Protein AF-U2RLF6-F1 (afdb_monomer)

Organism: NCBI:txid1358026

Radius of gyration: 17.98 Å; Cα contacts (8 Å, |Δi|>4): 109; chains: 1; bounding box: 54×30×44 Å

Sequence (140 aa):
MSLRSHVTDLRPLRSSPAFLALWAGTSLAGFGGQIASVAALAQVWDLTKSPMWTGTLGLASGVAMLAFGPLGGSLADRFDRRSIVRLSTAGQAVAALALTAQAALGLDSVPLLLALIAVQSAVAAFGAPARRPLPPRLLP

Structure (mmCIF, N/CA/C/O backbone):
data_AF-U2RLF6-F1
#
_entry.id   AF-U2RLF6-F1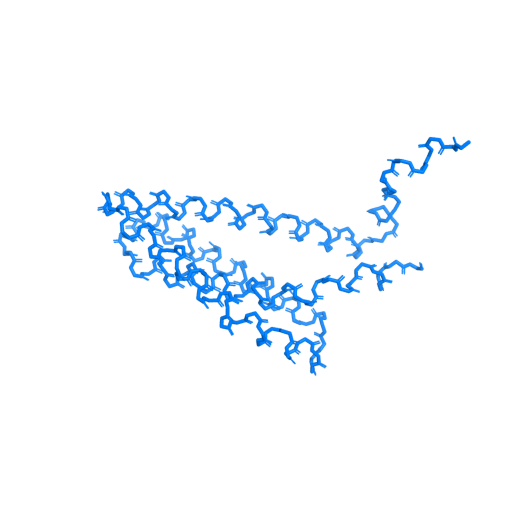
#
loop_
_atom_site.group_PDB
_atom_site.id
_atom_site.type_symbol
_atom_site.label_atom_id
_atom_site.label_alt_id
_atom_site.label_comp_id
_atom_site.label_asym_id
_atom_site.label_entity_id
_atom_site.label_seq_id
_atom_site.pdbx_PDB_ins_code
_atom_site.Cartn_x
_atom_site.Cartn_y
_atom_site.Cartn_z
_atom_site.occupancy
_atom_site.B_iso_or_equiv
_atom_site.auth_seq_id
_atom_site.auth_comp_id
_atom_site.auth_asym_id
_atom_site.auth_atom_id
_atom_site.pdbx_PDB_model_num
ATOM 1 N N . MET A 1 1 ? 40.600 -18.315 -6.505 1.00 51.50 1 MET A N 1
ATOM 2 C CA . MET A 1 1 ? 39.148 -18.018 -6.530 1.00 51.50 1 MET A CA 1
ATOM 3 C C . MET A 1 1 ? 38.980 -16.567 -6.095 1.00 51.50 1 MET A C 1
ATOM 5 O O . MET A 1 1 ? 39.421 -16.229 -5.008 1.00 51.50 1 MET A O 1
ATOM 9 N N . SER A 1 2 ? 38.531 -15.680 -6.989 1.00 51.62 2 SER A N 1
ATOM 10 C CA . SER A 1 2 ? 38.604 -14.221 -6.788 1.00 51.62 2 SER A CA 1
ATOM 11 C C . SER A 1 2 ? 37.426 -13.704 -5.957 1.00 51.62 2 SER A C 1
ATOM 13 O O . SER A 1 2 ? 36.279 -13.919 -6.332 1.00 51.62 2 SER A O 1
ATOM 15 N N . LEU A 1 3 ? 37.715 -12.962 -4.880 1.00 57.94 3 LEU A N 1
ATOM 16 C CA . LEU A 1 3 ? 36.761 -12.324 -3.949 1.00 57.94 3 LEU A CA 1
ATOM 17 C C . LEU A 1 3 ? 35.676 -11.456 -4.623 1.00 57.94 3 LEU A C 1
ATOM 19 O O . LEU A 1 3 ? 34.665 -11.136 -4.004 1.00 57.94 3 LEU A O 1
ATOM 23 N N . ARG A 1 4 ? 35.846 -11.100 -5.904 1.00 56.59 4 ARG A N 1
ATOM 24 C CA . ARG A 1 4 ? 34.853 -10.355 -6.693 1.00 56.59 4 ARG A CA 1
ATOM 25 C C . ARG A 1 4 ? 33.578 -11.147 -7.005 1.00 56.59 4 ARG A C 1
ATOM 27 O O . ARG A 1 4 ? 32.592 -10.526 -7.377 1.00 56.59 4 ARG A O 1
ATOM 34 N N . SER A 1 5 ? 33.566 -12.471 -6.837 1.00 56.06 5 SER A N 1
ATOM 35 C CA . SER A 1 5 ? 32.357 -13.291 -7.017 1.00 56.06 5 SER A CA 1
ATOM 36 C C . SER A 1 5 ? 31.393 -13.261 -5.823 1.00 56.06 5 SER A C 1
ATOM 38 O O . SER A 1 5 ? 30.309 -13.826 -5.923 1.00 56.06 5 SER A O 1
ATOM 40 N N . HIS A 1 6 ? 31.766 -12.627 -4.703 1.00 59.72 6 HIS A N 1
ATOM 41 C CA . HIS A 1 6 ? 30.928 -12.529 -3.497 1.00 59.72 6 HIS A CA 1
ATOM 42 C C . HIS A 1 6 ? 30.276 -11.159 -3.289 1.00 59.72 6 HIS A C 1
ATOM 44 O O . HIS A 1 6 ? 29.439 -11.016 -2.401 1.00 59.72 6 HIS A O 1
ATOM 50 N N . VAL A 1 7 ? 30.636 -10.152 -4.087 1.00 66.94 7 VAL A N 1
ATOM 51 C CA . VAL A 1 7 ? 30.067 -8.808 -3.958 1.00 66.94 7 VAL A CA 1
ATOM 52 C C . VAL A 1 7 ? 28.945 -8.659 -4.974 1.00 66.94 7 VAL A C 1
ATOM 54 O O . VAL A 1 7 ? 29.160 -8.852 -6.170 1.00 66.94 7 VAL A O 1
ATOM 57 N N . THR A 1 8 ? 27.749 -8.322 -4.492 1.00 67.62 8 THR A N 1
ATOM 58 C CA . THR A 1 8 ? 26.572 -8.040 -5.318 1.00 67.62 8 THR A CA 1
ATOM 59 C C . THR A 1 8 ? 26.939 -7.032 -6.401 1.00 67.62 8 THR A C 1
ATOM 61 O O . THR A 1 8 ? 27.384 -5.925 -6.098 1.00 67.62 8 THR A O 1
ATOM 64 N N . ASP A 1 9 ? 26.782 -7.415 -7.667 1.00 72.00 9 ASP A N 1
ATOM 65 C CA . ASP A 1 9 ? 27.115 -6.537 -8.779 1.00 72.00 9 ASP A CA 1
ATOM 66 C C . ASP A 1 9 ? 26.147 -5.346 -8.801 1.00 72.00 9 ASP A C 1
ATOM 68 O O . ASP A 1 9 ? 24.961 -5.500 -9.086 1.00 72.00 9 ASP A O 1
ATOM 72 N N . LEU A 1 10 ? 26.649 -4.156 -8.461 1.00 74.62 10 LEU A N 1
ATOM 73 C CA . LEU A 1 10 ? 25.873 -2.911 -8.454 1.00 74.62 10 LEU A CA 1
ATOM 74 C C . LEU A 1 10 ? 25.884 -2.207 -9.818 1.00 74.62 10 LEU A C 1
ATOM 76 O O . LEU A 1 10 ? 25.219 -1.182 -9.980 1.00 74.62 10 LEU A O 1
ATOM 80 N N . ARG A 1 11 ? 26.614 -2.731 -10.816 1.00 72.94 11 ARG A N 1
ATOM 81 C CA . ARG A 1 11 ? 26.633 -2.172 -12.179 1.00 72.94 11 ARG A CA 1
ATOM 82 C C . ARG A 1 11 ? 25.226 -2.018 -12.785 1.00 72.94 11 ARG A C 1
ATOM 84 O O . ARG A 1 11 ? 24.976 -0.935 -13.312 1.00 72.94 11 ARG A O 1
ATOM 91 N N . PRO A 1 12 ? 24.286 -2.977 -12.634 1.00 67.44 12 PRO A N 1
ATOM 92 C CA . PRO A 1 12 ? 22.897 -2.849 -13.088 1.00 67.44 12 PRO A CA 1
ATOM 93 C C . PRO A 1 12 ? 22.170 -1.589 -12.601 1.00 67.44 12 PRO A C 1
ATOM 95 O O . PRO A 1 12 ? 21.395 -0.997 -13.348 1.00 67.44 12 PRO A O 1
ATOM 98 N N . LEU A 1 13 ? 22.438 -1.149 -11.365 1.00 68.00 13 LEU A N 1
ATOM 99 C CA . LEU A 1 13 ? 21.811 0.041 -10.773 1.00 68.00 13 LEU A CA 1
ATOM 100 C C . LEU A 1 13 ? 22.306 1.347 -11.403 1.00 68.00 13 LEU A C 1
ATOM 102 O O . LEU A 1 13 ? 21.610 2.355 -11.338 1.00 68.00 13 LEU A O 1
ATOM 106 N N . ARG A 1 14 ? 23.506 1.340 -11.992 1.00 69.38 14 ARG A N 1
ATOM 107 C CA . ARG A 1 14 ? 24.124 2.520 -12.614 1.00 69.38 14 ARG A CA 1
ATOM 108 C C . ARG A 1 14 ? 24.002 2.532 -14.136 1.00 69.38 14 ARG A C 1
ATOM 110 O O . ARG A 1 14 ? 24.002 3.609 -14.717 1.00 69.38 14 ARG A O 1
ATOM 117 N N . SER A 1 15 ? 23.913 1.369 -14.782 1.00 76.19 15 SER A N 1
ATOM 118 C CA . SER A 1 15 ? 23.923 1.257 -16.246 1.00 76.19 15 SER A CA 1
ATOM 119 C C . SER A 1 15 ? 22.547 1.406 -16.898 1.00 76.19 15 SER A C 1
ATOM 121 O O . SER A 1 15 ? 22.475 1.843 -18.043 1.00 76.19 15 SER A O 1
ATOM 123 N N . SER A 1 16 ? 21.457 1.066 -16.200 1.00 80.38 16 SER A N 1
ATOM 124 C CA . SER A 1 16 ? 20.098 1.109 -16.753 1.00 80.38 16 SER A CA 1
ATOM 125 C C . SER A 1 16 ? 19.174 1.966 -15.877 1.00 80.38 16 SER A C 1
ATOM 127 O O . SER A 1 16 ? 18.781 1.530 -14.790 1.00 80.38 16 SER A O 1
ATOM 129 N N . PRO A 1 17 ? 18.761 3.170 -16.326 1.00 79.81 17 PRO A N 1
ATOM 130 C CA . PRO A 1 17 ? 17.835 4.011 -15.562 1.00 79.81 17 PRO A CA 1
ATOM 131 C C . PRO A 1 17 ? 16.468 3.337 -15.368 1.00 79.81 17 PRO A C 1
ATOM 133 O O . PRO A 1 17 ? 15.818 3.532 -14.342 1.00 79.81 17 PRO A O 1
ATOM 136 N N . ALA A 1 18 ? 16.048 2.484 -16.309 1.00 79.56 18 ALA A N 1
ATOM 137 C CA . ALA A 1 18 ? 14.821 1.701 -16.186 1.00 79.56 18 ALA A CA 1
ATOM 138 C C . ALA A 1 18 ? 14.915 0.642 -15.073 1.00 79.56 18 ALA A C 1
ATOM 140 O O . ALA A 1 18 ? 13.942 0.420 -14.350 1.00 79.56 18 ALA A O 1
ATOM 141 N N . PHE A 1 19 ? 16.084 0.012 -14.908 1.00 78.81 19 PHE A N 1
ATOM 142 C CA . PHE A 1 19 ? 16.331 -0.919 -13.809 1.00 78.81 19 PHE A CA 1
ATOM 143 C C . PHE A 1 19 ? 16.355 -0.196 -12.459 1.00 78.81 19 PHE A C 1
ATOM 145 O O . PHE A 1 19 ? 15.704 -0.656 -11.523 1.00 78.81 19 PHE A O 1
ATOM 152 N N . LEU A 1 20 ? 17.023 0.961 -12.367 1.00 83.94 20 LEU A N 1
ATOM 153 C CA . LEU A 1 20 ? 17.035 1.773 -11.147 1.00 83.94 20 LEU A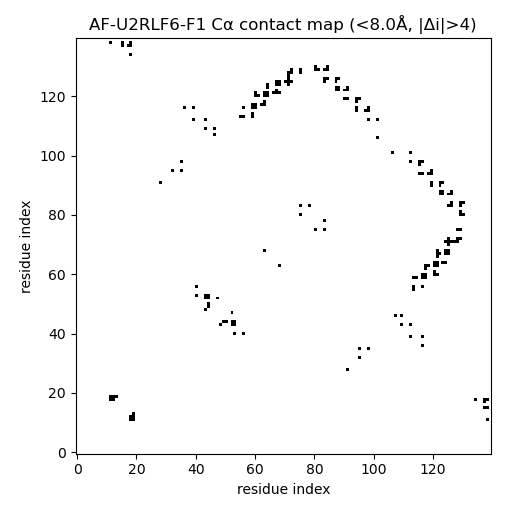 CA 1
ATOM 154 C C . LEU A 1 20 ? 15.621 2.208 -10.741 1.00 83.94 20 LEU A C 1
ATOM 156 O O . LEU A 1 20 ? 15.254 2.063 -9.578 1.00 83.94 20 LEU A O 1
ATOM 160 N N . ALA A 1 21 ? 14.808 2.687 -11.688 1.00 81.88 21 ALA A N 1
ATOM 161 C CA . ALA A 1 21 ? 13.428 3.090 -11.424 1.00 81.88 21 ALA A CA 1
ATOM 162 C C . ALA A 1 21 ? 12.564 1.915 -10.932 1.00 81.88 21 ALA A C 1
ATOM 164 O O . ALA A 1 21 ? 11.810 2.059 -9.968 1.00 81.88 21 ALA A O 1
ATOM 165 N N . LEU A 1 22 ? 12.702 0.736 -11.552 1.00 81.81 22 LEU A N 1
ATOM 166 C CA . LEU A 1 22 ? 12.008 -0.473 -11.108 1.00 81.81 22 LEU A CA 1
ATOM 167 C C . LEU A 1 22 ? 12.468 -0.898 -9.708 1.00 81.81 22 LEU A C 1
ATOM 169 O O . LEU A 1 22 ? 11.634 -1.194 -8.855 1.00 81.81 22 LEU A O 1
ATOM 173 N N . TRP A 1 23 ? 13.777 -0.921 -9.459 1.00 83.88 23 TRP A N 1
ATOM 174 C CA . TRP A 1 23 ? 14.356 -1.329 -8.181 1.00 83.88 23 TRP A CA 1
ATOM 175 C C . TRP A 1 23 ? 13.966 -0.377 -7.046 1.00 83.88 23 TRP A C 1
ATOM 177 O O . TRP A 1 23 ? 13.459 -0.826 -6.018 1.00 83.88 23 TRP A O 1
ATOM 187 N N . ALA A 1 24 ? 14.124 0.933 -7.244 1.00 84.69 24 ALA A N 1
ATOM 188 C CA . ALA A 1 24 ? 13.773 1.939 -6.247 1.00 84.69 24 ALA A CA 1
ATOM 189 C C . ALA A 1 24 ? 12.264 1.936 -5.975 1.00 84.69 24 ALA A C 1
ATOM 191 O O . ALA A 1 24 ? 11.849 1.895 -4.819 1.00 84.69 24 ALA A O 1
ATOM 192 N N . GLY A 1 25 ? 11.439 1.895 -7.027 1.00 84.00 25 GLY A N 1
ATOM 193 C CA . GLY A 1 25 ? 9.983 1.874 -6.891 1.00 84.00 25 GLY A CA 1
ATOM 194 C C . GLY A 1 25 ? 9.465 0.616 -6.192 1.00 84.00 25 GLY A C 1
ATOM 195 O O . GLY A 1 25 ? 8.605 0.706 -5.320 1.00 84.00 25 GLY A O 1
ATOM 196 N N . THR A 1 26 ? 10.006 -0.562 -6.520 1.00 82.75 26 THR A N 1
ATOM 197 C CA . THR A 1 26 ? 9.608 -1.817 -5.858 1.00 82.75 26 THR A CA 1
ATOM 198 C C . THR A 1 26 ? 10.088 -1.896 -4.416 1.00 82.75 26 THR A C 1
ATOM 200 O O . THR A 1 26 ? 9.324 -2.342 -3.562 1.00 82.75 26 THR A O 1
ATOM 203 N N . SER A 1 27 ? 11.301 -1.419 -4.130 1.00 86.44 27 SER A N 1
ATOM 204 C CA . SER A 1 27 ? 11.829 -1.360 -2.764 1.00 86.44 27 SER A CA 1
ATOM 205 C C . SER A 1 27 ? 11.000 -0.410 -1.904 1.00 86.44 27 SER A C 1
ATOM 207 O O . SER A 1 27 ? 10.519 -0.804 -0.844 1.00 86.44 27 SER A O 1
ATOM 209 N N . LEU A 1 28 ? 10.748 0.810 -2.392 1.00 87.19 28 LEU A N 1
ATOM 210 C CA . LEU A 1 28 ? 9.953 1.806 -1.678 1.00 87.19 28 LEU A CA 1
ATOM 211 C C . LEU A 1 28 ? 8.515 1.327 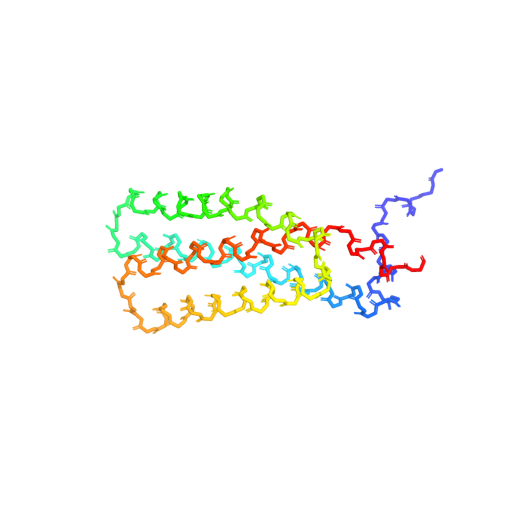-1.444 1.00 87.19 28 LEU A C 1
ATOM 213 O O . LEU A 1 28 ? 8.008 1.443 -0.332 1.00 87.19 28 LEU A O 1
ATOM 217 N N . ALA A 1 29 ? 7.877 0.731 -2.456 1.00 84.06 29 ALA A N 1
ATOM 218 C CA . ALA A 1 29 ? 6.540 0.159 -2.312 1.00 84.06 29 ALA A CA 1
ATOM 219 C C . ALA A 1 29 ? 6.509 -1.009 -1.312 1.00 84.06 29 ALA A C 1
ATOM 221 O O . ALA A 1 29 ? 5.542 -1.150 -0.566 1.00 84.06 29 ALA A O 1
ATOM 222 N N . GLY A 1 30 ? 7.562 -1.832 -1.273 1.00 84.62 30 GLY A N 1
ATOM 223 C CA . GLY A 1 30 ? 7.703 -2.914 -0.300 1.00 84.62 30 GLY A CA 1
ATOM 224 C C . GLY A 1 30 ? 7.778 -2.391 1.133 1.00 84.62 30 GLY A C 1
ATOM 225 O O . GLY A 1 30 ? 7.003 -2.827 1.983 1.00 84.62 30 GLY A O 1
ATOM 226 N N . PHE A 1 31 ? 8.652 -1.415 1.390 1.00 89.00 31 PHE A N 1
ATOM 227 C CA . PHE A 1 31 ? 8.771 -0.794 2.711 1.00 89.00 31 PHE A CA 1
ATOM 228 C C . PHE A 1 31 ? 7.494 -0.062 3.124 1.00 89.00 31 PHE A C 1
ATOM 230 O O . PHE A 1 31 ? 6.999 -0.280 4.227 1.00 89.00 31 PHE A O 1
ATOM 237 N N . GLY A 1 32 ? 6.922 0.748 2.230 1.00 86.62 32 GLY A N 1
ATOM 238 C CA . GLY A 1 32 ? 5.671 1.458 2.490 1.00 86.62 32 GLY A CA 1
ATOM 239 C C . GLY A 1 32 ? 4.519 0.507 2.816 1.00 86.62 32 GLY A C 1
ATOM 240 O O . GLY A 1 32 ? 3.772 0.754 3.757 1.00 86.62 32 GLY A O 1
ATOM 241 N N . GLY A 1 33 ? 4.415 -0.620 2.103 1.00 87.19 33 GLY A N 1
ATOM 242 C CA . GLY A 1 33 ? 3.416 -1.652 2.381 1.00 87.19 33 GLY A CA 1
ATOM 243 C C . GLY A 1 33 ? 3.578 -2.298 3.759 1.00 87.19 33 GLY A C 1
ATOM 244 O O . GLY A 1 33 ? 2.587 -2.497 4.455 1.00 87.19 33 GLY A O 1
ATOM 245 N N . GLN A 1 34 ? 4.812 -2.580 4.189 1.00 89.81 34 GLN A N 1
ATOM 246 C CA . GLN A 1 34 ? 5.059 -3.156 5.517 1.00 89.81 34 GLN A CA 1
ATOM 247 C C . GLN A 1 34 ? 4.761 -2.165 6.642 1.00 89.81 34 GLN A C 1
ATOM 249 O O . GLN A 1 34 ? 4.119 -2.526 7.626 1.00 89.81 34 GLN A O 1
ATOM 254 N N . ILE A 1 35 ? 5.156 -0.901 6.473 1.00 91.19 35 ILE A N 1
ATOM 255 C CA . ILE A 1 35 ? 4.815 0.165 7.421 1.00 91.19 35 ILE A CA 1
ATOM 256 C C . ILE A 1 35 ? 3.293 0.312 7.517 1.00 91.19 35 ILE A C 1
ATOM 258 O O . ILE A 1 35 ? 2.757 0.330 8.622 1.00 91.19 35 ILE A O 1
ATOM 262 N N . ALA A 1 36 ? 2.590 0.345 6.381 1.00 88.00 36 ALA A N 1
ATOM 263 C CA . ALA A 1 36 ? 1.131 0.426 6.347 1.00 88.00 36 ALA A CA 1
ATOM 264 C C . ALA A 1 36 ? 0.467 -0.780 7.030 1.00 88.00 36 ALA A C 1
ATOM 266 O O . ALA A 1 36 ? -0.478 -0.600 7.790 1.00 88.00 36 ALA A O 1
ATOM 267 N N . SER A 1 37 ? 0.986 -1.994 6.822 1.00 87.62 37 SER A N 1
ATOM 268 C CA . SER A 1 37 ? 0.470 -3.203 7.472 1.00 87.62 37 SER A CA 1
ATOM 269 C C . SER A 1 37 ? 0.603 -3.139 8.994 1.00 87.62 37 SER A C 1
ATOM 271 O O . SER A 1 37 ? -0.338 -3.483 9.707 1.00 87.62 37 SER A O 1
ATOM 273 N N . VAL A 1 38 ? 1.756 -2.701 9.505 1.00 91.25 38 VAL A N 1
ATOM 274 C CA . VAL A 1 38 ? 1.983 -2.559 10.952 1.00 91.25 38 VAL A CA 1
ATOM 275 C C . VAL A 1 38 ? 1.120 -1.435 11.527 1.00 91.25 38 VAL A C 1
ATOM 277 O O . VAL A 1 38 ? 0.482 -1.623 12.561 1.00 91.25 38 VAL A O 1
ATOM 280 N N . ALA A 1 39 ? 1.046 -0.295 10.839 1.00 90.81 39 ALA A N 1
ATOM 281 C CA . ALA A 1 39 ? 0.216 0.835 11.244 1.00 90.81 39 ALA A CA 1
ATOM 282 C C . ALA A 1 39 ? -1.271 0.457 11.305 1.00 90.81 39 ALA A C 1
ATOM 284 O O . ALA A 1 39 ? -1.944 0.777 12.278 1.00 90.81 39 ALA A O 1
ATOM 285 N N . ALA A 1 40 ? -1.768 -0.289 10.318 1.00 89.00 40 ALA A N 1
ATOM 286 C CA . ALA A 1 40 ? -3.143 -0.770 10.292 1.00 89.00 40 ALA A CA 1
ATOM 287 C C . ALA A 1 40 ? -3.456 -1.734 11.445 1.00 89.00 40 ALA A C 1
ATOM 289 O O . ALA A 1 40 ? -4.515 -1.629 12.062 1.00 89.00 40 ALA A O 1
ATOM 290 N N . LEU A 1 41 ? -2.536 -2.652 11.770 1.00 89.69 41 LEU A N 1
ATOM 291 C CA . LEU A 1 41 ? -2.681 -3.544 12.927 1.00 89.69 41 LEU A CA 1
ATOM 292 C C . LEU A 1 41 ? -2.774 -2.748 14.235 1.00 89.69 41 LEU A C 1
ATOM 294 O O . LEU A 1 41 ? -3.654 -3.024 15.053 1.00 89.69 41 LEU A O 1
ATOM 298 N N . ALA A 1 42 ? -1.897 -1.753 14.408 1.00 91.06 42 ALA A N 1
ATOM 299 C CA . ALA A 1 42 ? -1.907 -0.866 15.567 1.00 91.06 42 ALA A CA 1
ATOM 300 C C . ALA A 1 42 ? -3.205 -0.048 15.643 1.00 91.06 42 ALA A C 1
ATOM 302 O O . ALA A 1 42 ? -3.840 -0.004 16.690 1.00 91.06 42 ALA A O 1
ATOM 303 N N . GLN A 1 43 ? -3.663 0.508 14.520 1.00 89.56 43 GLN A N 1
ATOM 304 C CA . GLN A 1 43 ? -4.894 1.292 14.455 1.00 89.56 43 GLN A CA 1
ATOM 305 C C . GLN A 1 43 ? -6.133 0.453 14.795 1.00 89.56 43 GLN A C 1
ATOM 307 O O . GLN A 1 43 ? -6.968 0.883 15.585 1.00 89.56 43 GLN A O 1
ATOM 312 N N . VAL A 1 44 ? -6.254 -0.771 14.267 1.00 90.38 44 VAL A N 1
ATOM 313 C CA . VAL A 1 44 ? -7.362 -1.676 14.632 1.00 90.38 44 VAL A CA 1
ATOM 314 C C . VAL A 1 44 ? -7.331 -1.999 16.119 1.00 90.38 44 VAL A C 1
ATOM 316 O O . VAL A 1 44 ? -8.380 -1.987 16.768 1.00 90.38 44 VAL A O 1
ATOM 319 N N . TRP A 1 45 ? -6.143 -2.273 16.664 1.00 90.69 45 TRP A N 1
ATOM 320 C CA . TRP A 1 45 ? -5.982 -2.515 18.091 1.00 90.69 45 TRP A CA 1
ATOM 321 C C . TRP A 1 45 ? -6.406 -1.302 18.916 1.00 90.69 45 TRP A C 1
ATOM 323 O O . TRP A 1 45 ? -7.127 -1.459 19.895 1.00 90.69 45 TRP A O 1
ATOM 333 N N . ASP A 1 46 ? -6.020 -0.095 18.518 1.00 90.06 46 ASP A N 1
ATOM 334 C CA . ASP A 1 46 ? -6.381 1.112 19.251 1.00 90.06 46 ASP A CA 1
ATOM 335 C C . ASP A 1 46 ? -7.878 1.406 19.233 1.00 90.06 46 ASP A C 1
ATOM 337 O O . ASP A 1 46 ? -8.412 1.815 20.263 1.00 90.06 46 ASP A O 1
ATOM 341 N N . LEU A 1 47 ? -8.562 1.096 18.132 1.00 87.69 47 LEU A N 1
ATOM 342 C CA . LEU A 1 47 ? -10.007 1.281 18.000 1.00 87.69 47 LEU A CA 1
ATOM 343 C C . LEU A 1 47 ? -10.833 0.217 18.731 1.00 87.69 47 LEU A C 1
ATOM 345 O O . LEU A 1 47 ? -11.849 0.532 19.341 1.00 87.69 47 LEU A O 1
ATOM 349 N N . THR A 1 48 ? -10.434 -1.054 18.653 1.00 89.38 48 THR A N 1
ATOM 350 C CA . THR A 1 48 ? -11.262 -2.169 19.159 1.00 89.38 48 THR A CA 1
ATOM 351 C C . THR A 1 48 ? -10.776 -2.765 20.470 1.00 89.38 48 THR A C 1
ATOM 353 O O . THR A 1 48 ? -11.554 -3.437 21.145 1.00 89.38 48 THR A O 1
ATOM 356 N N . LYS A 1 49 ? -9.491 -2.587 20.807 1.00 88.25 49 LYS A N 1
ATOM 357 C CA . LYS A 1 49 ? -8.785 -3.242 21.926 1.00 88.25 49 LYS A CA 1
ATOM 358 C C . LYS A 1 49 ? -9.034 -4.756 21.991 1.00 88.25 49 LYS A C 1
ATOM 360 O O . LYS A 1 49 ? -8.997 -5.362 23.059 1.00 88.25 49 LYS A O 1
ATOM 365 N N . SER A 1 50 ? -9.300 -5.370 20.835 1.00 87.69 50 SER A N 1
ATOM 366 C CA . SER A 1 50 ? -9.722 -6.761 20.712 1.00 87.69 50 SER A CA 1
ATOM 367 C C . SER A 1 50 ? -8.797 -7.524 19.761 1.00 87.69 50 SER A C 1
ATOM 369 O O . SER A 1 50 ? -8.706 -7.171 18.581 1.00 87.69 50 SER A O 1
ATOM 371 N N . PRO A 1 51 ? -8.165 -8.621 20.221 1.00 87.94 51 PRO A N 1
ATOM 372 C CA . PRO A 1 51 ? -7.303 -9.451 19.379 1.00 87.94 51 PRO A CA 1
ATOM 373 C C . PRO A 1 51 ? -8.039 -10.058 18.181 1.00 87.94 51 PRO A C 1
ATOM 375 O O . PRO A 1 51 ? -7.434 -10.325 17.144 1.00 87.94 51 PRO A O 1
ATOM 378 N N . MET A 1 52 ? -9.352 -10.275 18.314 1.00 90.25 52 MET A N 1
ATOM 379 C CA . MET A 1 52 ? -10.163 -10.901 17.274 1.00 90.25 52 MET A CA 1
ATOM 380 C C . MET A 1 52 ? -10.245 -10.013 16.029 1.00 90.25 52 MET A C 1
ATOM 382 O O . MET A 1 52 ? -10.050 -10.500 14.917 1.00 90.25 52 MET A O 1
ATOM 386 N N . TRP A 1 53 ? -10.427 -8.702 16.207 1.00 86.94 53 TRP A N 1
ATOM 387 C CA . TRP A 1 53 ? -10.463 -7.743 15.101 1.00 86.94 53 TRP A CA 1
ATOM 388 C C . TRP A 1 53 ? -9.095 -7.570 14.438 1.00 86.94 53 TRP A C 1
ATOM 390 O O . TRP A 1 53 ? -8.995 -7.593 13.210 1.00 86.94 53 TRP A O 1
ATOM 400 N N . THR A 1 54 ? -8.017 -7.503 15.220 1.00 88.12 54 THR A N 1
ATOM 401 C CA . THR A 1 54 ? -6.651 -7.492 14.673 1.00 88.12 54 THR A CA 1
ATOM 402 C C . THR A 1 54 ? -6.366 -8.762 13.856 1.00 88.12 54 THR A C 1
ATOM 404 O O . THR A 1 54 ? -5.777 -8.686 12.778 1.00 88.12 54 THR A O 1
ATOM 407 N N . GLY A 1 55 ? -6.862 -9.923 14.299 1.00 89.38 55 GLY A N 1
ATOM 408 C CA . GLY A 1 55 ? -6.800 -11.176 13.541 1.00 89.38 55 GLY A CA 1
ATOM 409 C C . GLY A 1 55 ? -7.583 -11.130 12.224 1.00 89.38 55 GLY A C 1
ATOM 410 O O . GLY A 1 55 ? -7.081 -11.584 11.194 1.00 89.38 55 GLY A O 1
ATOM 411 N N . THR A 1 56 ? -8.778 -10.523 12.215 1.00 91.12 56 THR A N 1
ATOM 412 C CA . THR A 1 56 ? -9.569 -10.373 10.979 1.00 91.12 56 THR A CA 1
ATOM 413 C C . THR A 1 56 ? -8.875 -9.526 9.917 1.00 91.12 56 THR A C 1
ATOM 415 O O . THR A 1 56 ? -9.043 -9.808 8.735 1.00 91.12 56 THR A O 1
ATOM 418 N N . LEU A 1 57 ? -8.036 -8.558 10.301 1.00 89.12 57 LEU A N 1
ATOM 419 C CA . LEU A 1 57 ? -7.224 -7.786 9.353 1.00 89.12 57 LEU A CA 1
ATOM 420 C C . LEU A 1 57 ? -6.233 -8.682 8.594 1.00 89.12 57 LEU A C 1
ATOM 422 O O . LEU A 1 57 ? -6.108 -8.594 7.368 1.00 89.12 57 LEU A O 1
ATOM 426 N N . GLY A 1 58 ? -5.563 -9.580 9.321 1.00 87.88 58 GLY A N 1
ATOM 427 C CA . GLY A 1 58 ? -4.668 -10.577 8.738 1.00 87.88 58 GLY A CA 1
ATOM 428 C C . GLY A 1 58 ? -5.415 -11.542 7.816 1.00 87.88 58 GLY A C 1
ATOM 429 O O . GLY A 1 58 ? -4.966 -11.798 6.698 1.00 87.88 58 GLY A O 1
ATOM 430 N N . LEU A 1 59 ? -6.593 -12.015 8.238 1.00 91.75 59 LEU A N 1
ATOM 431 C CA . LEU A 1 59 ? -7.448 -12.874 7.414 1.00 91.75 59 LEU A CA 1
ATOM 432 C C . LEU A 1 59 ? -7.926 -12.163 6.144 1.00 91.75 59 LEU A C 1
ATOM 434 O O . LEU A 1 59 ? -7.842 -12.745 5.069 1.00 91.75 59 LEU A O 1
ATOM 438 N N . ALA A 1 60 ? -8.367 -10.908 6.235 1.00 90.25 60 ALA A N 1
ATOM 439 C CA . ALA A 1 60 ? -8.807 -10.122 5.084 1.00 90.25 60 ALA A CA 1
ATOM 440 C C . ALA A 1 60 ? -7.678 -9.955 4.055 1.00 90.25 60 ALA A C 1
ATOM 442 O O . ALA A 1 60 ? -7.877 -10.191 2.862 1.00 90.25 60 ALA A O 1
ATOM 443 N N . SER A 1 61 ? -6.470 -9.637 4.531 1.00 88.19 61 SER A N 1
ATOM 444 C CA . SER A 1 61 ? -5.262 -9.554 3.700 1.00 88.19 61 SER A CA 1
ATOM 445 C C . SER A 1 61 ? -4.941 -10.894 3.034 1.00 88.19 61 SER A C 1
ATOM 447 O O . SER A 1 61 ? -4.698 -10.957 1.82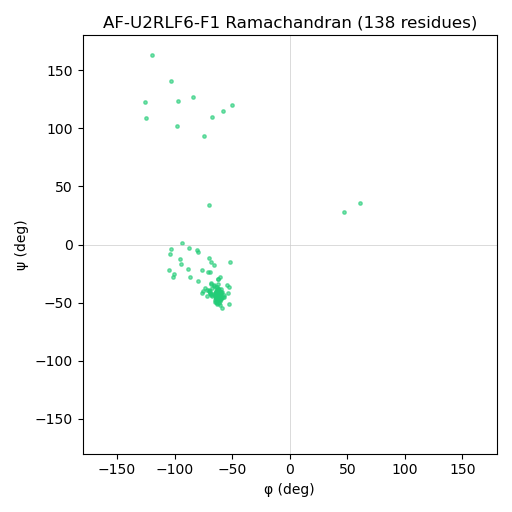8 1.00 88.19 61 SER A O 1
ATOM 449 N N . GLY A 1 62 ? -4.973 -11.983 3.810 1.00 87.44 62 GLY A N 1
ATOM 450 C CA . GLY A 1 62 ? -4.685 -13.334 3.333 1.00 87.44 62 GLY A CA 1
ATOM 451 C C . GLY A 1 62 ? -5.691 -13.817 2.289 1.00 87.44 62 GLY A C 1
ATOM 452 O O . GLY A 1 62 ? -5.294 -14.297 1.230 1.00 87.44 62 GLY A O 1
ATOM 453 N N . VAL A 1 63 ? -6.988 -13.626 2.541 1.00 91.50 63 VAL A N 1
ATOM 454 C CA . VAL A 1 63 ? -8.069 -13.965 1.605 1.00 91.50 63 VAL A CA 1
ATOM 455 C C . VAL A 1 63 ? -7.931 -13.165 0.314 1.00 91.50 63 VAL A C 1
ATOM 457 O O . VAL A 1 63 ? -8.010 -13.747 -0.765 1.00 91.50 63 VAL A O 1
ATOM 460 N N . ALA A 1 64 ? -7.655 -11.861 0.399 1.00 87.62 64 ALA A N 1
ATOM 461 C CA . ALA A 1 64 ? -7.408 -11.044 -0.782 1.00 87.62 64 ALA A CA 1
ATOM 462 C C . ALA A 1 64 ? -6.205 -11.566 -1.584 1.00 87.62 64 ALA A C 1
ATOM 464 O O . ALA A 1 64 ? -6.296 -11.750 -2.796 1.00 87.62 64 ALA A O 1
ATOM 465 N N . MET A 1 65 ? -5.088 -11.885 -0.926 1.00 86.81 65 MET A N 1
ATOM 466 C CA . MET A 1 65 ? -3.922 -12.445 -1.614 1.00 86.81 65 MET A CA 1
ATOM 467 C C . MET A 1 65 ? -4.212 -13.800 -2.272 1.00 86.81 65 MET A C 1
ATOM 469 O O . MET A 1 65 ? -3.771 -14.027 -3.397 1.00 86.81 65 MET A O 1
ATOM 473 N N . LEU A 1 66 ? -4.958 -14.686 -1.609 1.00 88.00 66 LEU A N 1
ATOM 474 C CA . LEU A 1 66 ? -5.309 -16.005 -2.143 1.00 88.00 66 LEU A CA 1
ATOM 475 C C . LEU A 1 66 ? -6.300 -15.920 -3.306 1.00 88.00 66 LEU A C 1
ATOM 477 O O . LEU A 1 66 ? -6.146 -16.642 -4.287 1.00 88.00 66 LEU A O 1
ATOM 481 N N . ALA A 1 67 ? -7.285 -15.025 -3.227 1.00 87.31 67 ALA A N 1
ATOM 482 C CA . ALA A 1 67 ? -8.274 -14.833 -4.281 1.00 87.31 67 ALA A CA 1
ATOM 483 C C . ALA A 1 67 ? -7.668 -14.147 -5.516 1.00 87.31 67 ALA A C 1
ATOM 485 O O . ALA A 1 67 ? -7.896 -14.572 -6.648 1.00 87.31 67 ALA A O 1
ATOM 486 N N . PHE A 1 68 ? -6.867 -13.098 -5.308 1.00 83.88 68 PHE A N 1
ATOM 487 C CA . PHE A 1 68 ? -6.354 -12.259 -6.393 1.00 83.88 68 PHE A CA 1
ATOM 488 C C . PHE A 1 68 ? -4.966 -12.665 -6.904 1.00 83.88 68 PHE A C 1
ATOM 490 O O . PHE A 1 68 ? -4.596 -12.292 -8.017 1.00 83.88 68 PHE A O 1
ATOM 497 N N . GLY A 1 69 ? -4.205 -13.469 -6.159 1.00 82.12 69 GLY A N 1
ATOM 498 C CA . GLY A 1 69 ? -2.897 -13.976 -6.586 1.00 82.12 69 GLY A CA 1
ATOM 499 C C . GLY A 1 69 ? -2.946 -14.784 -7.893 1.00 82.12 69 GLY A C 1
ATOM 500 O O . GLY A 1 69 ? -2.247 -14.422 -8.845 1.00 82.12 69 GLY A O 1
ATOM 501 N N . PRO A 1 70 ? -3.787 -15.834 -7.996 1.00 82.69 70 PRO A N 1
ATOM 502 C CA . PRO A 1 70 ? -3.943 -16.615 -9.226 1.00 82.69 70 PRO A CA 1
ATOM 503 C C . PRO A 1 70 ? -4.479 -15.777 -10.393 1.00 82.69 70 PRO A C 1
ATOM 505 O O . PRO A 1 70 ? -3.999 -15.898 -11.523 1.00 82.69 70 PRO A O 1
ATOM 508 N N . LEU A 1 71 ? -5.427 -14.875 -10.109 1.00 79.31 71 LEU A N 1
ATOM 509 C CA . LEU A 1 71 ? -5.981 -13.956 -11.104 1.00 79.31 71 LEU A CA 1
ATOM 510 C C . L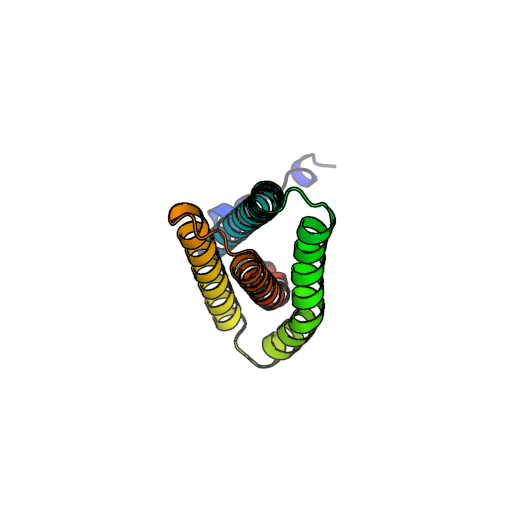EU A 1 71 ? -4.887 -13.058 -11.687 1.00 79.31 71 LEU A C 1
ATOM 512 O O . LEU A 1 71 ? -4.809 -12.912 -12.906 1.00 79.31 71 LEU A O 1
ATOM 516 N N . GLY A 1 72 ? -3.984 -12.545 -10.848 1.00 71.62 72 GLY A N 1
ATOM 517 C CA . GLY A 1 72 ? -2.838 -11.754 -11.288 1.00 71.62 72 GLY A CA 1
ATOM 518 C C . GLY A 1 72 ? -1.881 -12.500 -12.208 1.00 71.62 72 GLY A C 1
ATOM 519 O O . GLY A 1 72 ? -1.408 -11.918 -13.183 1.00 71.62 72 GLY A O 1
ATOM 520 N N . GLY A 1 73 ? -1.645 -13.790 -11.953 1.00 72.19 73 GLY A N 1
ATOM 521 C CA . GLY A 1 73 ? -0.863 -14.647 -12.846 1.00 72.19 73 GLY A CA 1
ATOM 522 C C . GLY A 1 73 ? -1.525 -14.798 -14.216 1.00 72.19 73 GLY A C 1
ATOM 523 O O . GLY A 1 73 ? -0.912 -14.492 -15.234 1.00 72.19 73 GLY A O 1
ATOM 524 N N . SER A 1 74 ? -2.811 -15.160 -14.234 1.00 78.25 74 SER A N 1
ATOM 525 C CA . SER A 1 74 ? -3.561 -15.364 -15.482 1.00 78.25 74 SER A CA 1
ATOM 526 C C . SER A 1 74 ? -3.677 -14.098 -16.345 1.00 78.25 74 SER A C 1
ATOM 528 O O . SER A 1 74 ? -3.641 -14.169 -17.574 1.00 78.25 74 SER A O 1
ATOM 530 N N . LEU A 1 75 ? -3.779 -12.923 -15.712 1.00 72.88 75 LEU A N 1
ATOM 531 C CA . LEU A 1 75 ? -3.816 -11.636 -16.402 1.00 72.88 75 LEU A CA 1
ATOM 532 C C . LEU A 1 75 ? -2.432 -11.252 -16.949 1.00 72.88 75 LEU A C 1
ATOM 534 O O . LEU A 1 75 ? -2.339 -10.715 -18.053 1.00 72.88 75 LEU A O 1
ATOM 538 N N . ALA A 1 76 ? -1.357 -11.562 -16.215 1.00 70.62 76 ALA A N 1
ATOM 539 C CA . ALA A 1 76 ? 0.027 -11.296 -16.622 1.00 70.62 76 ALA A CA 1
ATOM 540 C C . ALA A 1 76 ? 0.489 -12.084 -17.853 1.00 70.62 76 ALA A C 1
ATOM 542 O O . ALA A 1 76 ? 1.467 -11.682 -18.494 1.00 70.62 76 ALA A O 1
ATOM 543 N N . ASP A 1 77 ? -0.225 -13.156 -18.192 1.00 75.75 77 ASP A N 1
ATOM 544 C CA . ASP A 1 77 ? 0.014 -13.941 -19.400 1.00 75.75 77 ASP A CA 1
ATOM 545 C C . ASP A 1 77 ? -0.764 -13.422 -20.617 1.00 75.75 77 ASP A C 1
ATOM 547 O O . ASP A 1 77 ? -0.363 -13.679 -21.750 1.00 75.75 77 ASP A O 1
ATOM 551 N N . ARG A 1 78 ? -1.848 -12.658 -20.409 1.00 78.19 78 ARG A N 1
ATOM 552 C CA . ARG A 1 78 ? -2.712 -12.145 -21.490 1.00 78.19 78 ARG A CA 1
ATOM 553 C C . ARG A 1 78 ? -2.452 -10.689 -21.869 1.00 78.19 78 ARG A C 1
ATOM 555 O O . ARG A 1 78 ? -2.756 -10.303 -22.993 1.00 78.19 78 ARG A O 1
ATOM 562 N N . PHE A 1 79 ? -1.918 -9.882 -20.955 1.00 79.81 79 PHE A N 1
ATOM 563 C CA . PHE A 1 79 ? -1.710 -8.447 -21.166 1.00 79.81 79 PHE A CA 1
ATOM 564 C C . PHE A 1 79 ? -0.240 -8.039 -21.060 1.00 79.81 79 PHE A C 1
ATOM 566 O O . PHE A 1 79 ? 0.595 -8.725 -20.466 1.00 79.81 79 PHE A O 1
ATOM 573 N N . ASP A 1 80 ? 0.069 -6.851 -21.583 1.00 79.00 80 ASP A N 1
ATOM 574 C CA . ASP A 1 80 ? 1.393 -6.253 -21.467 1.00 79.00 80 ASP A CA 1
ATOM 575 C C . ASP A 1 80 ? 1.814 -6.079 -20.004 1.00 79.00 80 ASP A C 1
ATOM 577 O O . ASP A 1 80 ? 1.290 -5.249 -19.253 1.00 79.00 80 ASP A O 1
ATOM 581 N N . ARG A 1 81 ? 2.860 -6.813 -19.613 1.00 73.31 81 ARG A N 1
ATOM 582 C CA . ARG A 1 81 ? 3.415 -6.816 -18.249 1.00 73.31 81 ARG A CA 1
ATOM 583 C C . ARG A 1 81 ? 3.784 -5.417 -17.750 1.00 73.31 81 ARG A C 1
ATOM 585 O O . ARG A 1 81 ? 3.599 -5.112 -16.576 1.00 73.31 81 ARG A O 1
ATOM 592 N N . ARG A 1 82 ? 4.264 -4.534 -18.638 1.00 76.12 82 ARG A N 1
ATOM 593 C CA . ARG A 1 82 ? 4.588 -3.132 -18.301 1.00 76.12 82 ARG A CA 1
ATOM 594 C C . ARG A 1 82 ? 3.350 -2.324 -17.914 1.00 76.12 82 ARG A C 1
ATOM 596 O O . ARG A 1 82 ? 3.447 -1.431 -17.075 1.00 76.12 82 ARG A O 1
ATOM 603 N N . SER A 1 83 ? 2.212 -2.590 -18.542 1.00 80.00 83 SER A N 1
ATOM 604 C CA . SER A 1 83 ? 0.950 -1.913 -18.241 1.00 80.00 83 SER A CA 1
ATOM 605 C C . SER A 1 83 ? 0.363 -2.439 -16.935 1.00 80.00 83 SER A C 1
ATOM 607 O O . SER A 1 83 ? -0.038 -1.638 -16.096 1.00 80.00 83 SER A O 1
ATOM 609 N N . ILE A 1 84 ? 0.449 -3.753 -16.693 1.00 82.81 84 ILE A N 1
ATOM 610 C CA . ILE A 1 84 ? 0.042 -4.361 -15.417 1.00 82.81 84 ILE A CA 1
ATOM 611 C C . ILE A 1 84 ? 0.854 -3.800 -14.251 1.00 82.81 84 ILE A C 1
ATOM 613 O O . ILE A 1 84 ? 0.269 -3.374 -13.262 1.00 82.81 84 ILE A O 1
ATOM 617 N N . VAL A 1 85 ? 2.186 -3.742 -14.362 1.00 81.31 85 VAL A N 1
ATOM 618 C CA . VAL A 1 85 ? 3.030 -3.205 -13.281 1.00 81.31 85 VAL A CA 1
ATOM 619 C C . VAL A 1 85 ? 2.723 -1.734 -13.010 1.00 81.31 85 VAL A C 1
ATOM 621 O O . VAL A 1 85 ? 2.702 -1.323 -11.850 1.00 81.31 85 VAL A O 1
ATOM 624 N N . ARG A 1 86 ? 2.460 -0.930 -14.047 1.00 83.31 86 ARG A N 1
ATOM 625 C CA . ARG A 1 86 ? 2.062 0.476 -13.873 1.00 83.31 86 ARG A CA 1
ATOM 626 C C . ARG A 1 86 ? 0.711 0.591 -13.170 1.00 83.31 86 ARG A C 1
ATOM 628 O O . ARG A 1 86 ? 0.620 1.312 -12.181 1.00 83.31 86 ARG A O 1
ATOM 635 N N . LEU A 1 87 ? -0.292 -0.165 -13.615 1.00 86.12 87 LEU A N 1
ATOM 636 C CA . LEU A 1 87 ? -1.633 -0.149 -13.032 1.00 86.12 87 LEU A CA 1
ATOM 637 C C . LEU A 1 87 ? -1.638 -0.654 -11.584 1.00 86.12 87 LEU A C 1
ATOM 639 O O . LEU A 1 87 ? -2.231 -0.018 -10.719 1.00 86.12 87 LEU A O 1
ATOM 643 N N . SER A 1 88 ? -0.926 -1.746 -11.293 1.00 85.62 88 SER A N 1
ATOM 644 C CA . SER A 1 88 ? -0.822 -2.276 -9.932 1.00 85.62 88 SER A CA 1
ATOM 645 C C . SER A 1 88 ? -0.111 -1.290 -9.008 1.00 85.62 88 SER A C 1
ATOM 647 O O . SER A 1 88 ? -0.516 -1.094 -7.871 1.00 85.62 88 SER A O 1
ATOM 649 N N . THR A 1 89 ? 0.945 -0.631 -9.487 1.00 84.69 89 THR A N 1
ATOM 650 C CA . THR A 1 89 ? 1.680 0.351 -8.678 1.00 84.69 89 THR A CA 1
ATOM 651 C C . THR A 1 89 ? 0.832 1.599 -8.423 1.00 84.69 89 THR A C 1
ATOM 653 O O . THR A 1 89 ? 0.800 2.086 -7.297 1.00 84.69 89 THR A O 1
ATOM 656 N N . ALA A 1 90 ? 0.080 2.070 -9.423 1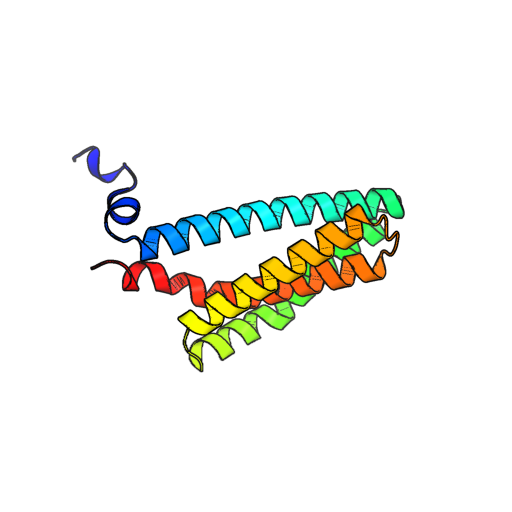.00 88.81 90 ALA A N 1
ATOM 657 C CA . ALA A 1 90 ? -0.879 3.158 -9.248 1.00 88.81 90 ALA A CA 1
ATOM 658 C C . ALA A 1 90 ? -1.988 2.783 -8.250 1.00 88.81 90 ALA A C 1
ATOM 660 O O . ALA A 1 90 ? -2.272 3.552 -7.338 1.00 88.81 90 ALA A O 1
ATOM 661 N N . GLY A 1 91 ? -2.559 1.579 -8.357 1.00 88.88 91 GLY A N 1
ATOM 662 C CA . GLY A 1 91 ? -3.571 1.100 -7.414 1.00 88.88 91 GLY A CA 1
ATOM 663 C C . GLY A 1 91 ? -3.039 0.962 -5.983 1.00 88.88 91 GLY A C 1
ATOM 664 O O . GLY A 1 91 ? -3.722 1.348 -5.040 1.00 88.88 91 GLY A O 1
ATOM 665 N N . GLN A 1 92 ? -1.796 0.495 -5.808 1.00 87.25 92 GLN A N 1
ATOM 666 C CA . GLN A 1 92 ? -1.136 0.462 -4.498 1.00 87.25 92 GLN A CA 1
ATOM 667 C C . GLN A 1 92 ? -0.957 1.868 -3.914 1.00 87.25 92 GLN A C 1
ATOM 669 O O . GLN A 1 92 ? -1.186 2.056 -2.721 1.00 87.25 92 GLN A O 1
ATOM 674 N N . ALA A 1 93 ? -0.575 2.847 -4.739 1.00 88.69 93 ALA A N 1
ATOM 675 C CA . ALA A 1 93 ? -0.429 4.234 -4.306 1.00 88.69 93 ALA A CA 1
ATOM 676 C C . ALA A 1 93 ? -1.775 4.843 -3.888 1.00 88.69 93 ALA A C 1
ATOM 678 O O . ALA A 1 93 ? -1.861 5.461 -2.832 1.00 88.69 93 ALA A O 1
ATOM 679 N N . VAL A 1 94 ? -2.840 4.613 -4.663 1.00 92.94 94 VAL A N 1
ATOM 680 C CA . VAL A 1 94 ? -4.195 5.080 -4.327 1.00 92.94 94 VAL A CA 1
ATOM 681 C C . VAL A 1 94 ? -4.694 4.443 -3.029 1.00 92.94 94 VAL A C 1
ATOM 683 O O . VAL A 1 94 ? -5.197 5.154 -2.164 1.00 92.94 94 VAL A O 1
ATOM 686 N N . ALA A 1 95 ? -4.513 3.132 -2.849 1.00 90.62 95 ALA A N 1
ATOM 687 C CA . ALA A 1 95 ? -4.899 2.448 -1.615 1.00 90.62 95 ALA A CA 1
ATOM 688 C C . ALA A 1 95 ? -4.111 2.966 -0.399 1.00 90.62 95 ALA A C 1
ATOM 690 O O . ALA A 1 95 ? -4.692 3.191 0.659 1.00 90.62 95 ALA A O 1
ATOM 691 N N . ALA A 1 96 ? -2.807 3.217 -0.557 1.00 88.44 96 ALA A N 1
ATOM 692 C CA . ALA A 1 96 ? -1.986 3.806 0.495 1.00 88.44 96 ALA A CA 1
ATOM 693 C C . ALA A 1 96 ? -2.457 5.223 0.862 1.00 88.44 96 ALA A C 1
ATOM 695 O O . ALA A 1 96 ? -2.615 5.518 2.043 1.00 88.44 96 ALA A O 1
ATOM 696 N N . LEU A 1 97 ? -2.751 6.072 -0.130 1.00 92.31 97 LEU A N 1
ATOM 697 C CA . LEU A 1 97 ? -3.299 7.412 0.102 1.00 92.31 97 LEU A CA 1
ATOM 698 C C . LEU A 1 97 ? -4.659 7.358 0.800 1.00 92.31 97 LEU A C 1
ATOM 700 O O . LEU A 1 97 ? -4.904 8.150 1.704 1.00 92.31 97 LEU A O 1
ATOM 704 N N . ALA A 1 98 ? -5.523 6.414 0.424 1.00 92.12 98 ALA A N 1
ATOM 705 C CA . ALA A 1 98 ? -6.815 6.221 1.071 1.00 92.12 98 ALA A CA 1
ATOM 706 C C . ALA A 1 98 ? -6.662 5.794 2.540 1.00 92.12 98 ALA A C 1
ATOM 708 O O . ALA A 1 98 ? -7.358 6.330 3.396 1.00 92.12 98 ALA A O 1
ATOM 709 N N . LEU A 1 99 ? -5.719 4.895 2.847 1.00 88.94 99 LEU A N 1
ATOM 710 C CA . LEU A 1 99 ? -5.389 4.518 4.226 1.00 88.94 99 LEU A CA 1
ATOM 711 C C . LEU A 1 99 ? -4.839 5.698 5.026 1.00 88.94 99 LEU A C 1
ATOM 713 O O . LEU A 1 99 ? -5.272 5.940 6.147 1.00 88.94 99 LEU A O 1
ATOM 717 N N . THR A 1 100 ? -3.923 6.471 4.441 1.00 90.25 100 THR A N 1
ATOM 718 C CA . THR A 1 100 ? -3.385 7.672 5.090 1.00 90.25 100 THR A CA 1
ATOM 719 C C . THR A 1 100 ? -4.476 8.709 5.342 1.00 90.25 100 THR A C 1
ATOM 721 O O . THR A 1 100 ? -4.537 9.265 6.432 1.00 90.25 100 THR A O 1
ATOM 724 N N . ALA A 1 101 ? -5.364 8.949 4.375 1.00 92.06 101 ALA A N 1
ATOM 725 C CA . ALA A 1 101 ? -6.480 9.875 4.532 1.00 92.06 101 ALA A CA 1
ATOM 726 C C . ALA A 1 101 ? -7.465 9.393 5.605 1.00 92.06 101 ALA A C 1
ATOM 728 O O . ALA A 1 101 ? -7.884 10.182 6.444 1.00 92.06 101 ALA A O 1
ATOM 729 N N . GLN A 1 102 ? -7.793 8.099 5.621 1.00 92.38 102 GLN A N 1
ATOM 730 C CA . GLN A 1 102 ? -8.660 7.494 6.632 1.00 92.38 102 GLN A CA 1
ATOM 731 C C . GLN A 1 102 ? -8.078 7.647 8.043 1.00 92.38 102 GLN A C 1
ATOM 733 O O . GLN A 1 102 ? -8.808 8.028 8.958 1.00 92.38 102 GLN A O 1
ATOM 738 N N . ALA A 1 103 ? -6.773 7.419 8.208 1.00 87.88 103 ALA A N 1
ATOM 739 C CA . ALA A 1 103 ? -6.081 7.614 9.477 1.00 87.88 103 ALA A CA 1
ATOM 740 C C . ALA A 1 103 ? -5.992 9.098 9.878 1.00 87.88 103 ALA A C 1
ATOM 742 O O . ALA A 1 103 ? -6.248 9.436 11.029 1.00 87.88 103 ALA A O 1
ATOM 743 N N . ALA A 1 104 ? -5.682 9.995 8.936 1.00 89.12 104 ALA A N 1
ATOM 744 C CA . ALA A 1 104 ? -5.553 11.431 9.197 1.00 89.12 104 ALA A CA 1
ATOM 745 C C . ALA A 1 104 ? -6.891 12.106 9.538 1.00 89.12 104 ALA A C 1
ATOM 747 O O . ALA A 1 104 ? -6.923 13.041 10.332 1.00 89.12 104 ALA A O 1
ATOM 748 N N . LEU A 1 105 ? -7.991 11.632 8.948 1.00 90.56 105 LEU A N 1
ATOM 749 C CA . LEU A 1 105 ? -9.342 12.120 9.225 1.00 90.56 105 LEU A CA 1
ATOM 750 C C . LEU A 1 105 ? -9.947 11.527 10.506 1.00 90.56 105 LEU A C 1
ATOM 752 O O . LEU A 1 105 ? -11.051 11.921 10.872 1.00 90.56 105 LEU A O 1
ATOM 756 N N . GLY A 1 106 ? -9.267 10.582 11.169 1.00 84.69 106 GLY A N 1
ATOM 757 C CA . GLY A 1 106 ? -9.794 9.922 12.367 1.00 84.69 106 GLY A CA 1
ATOM 758 C C . GLY A 1 106 ? -11.093 9.166 12.093 1.00 84.69 106 GLY A C 1
ATOM 759 O O . GLY A 1 106 ? -12.014 9.177 12.903 1.00 84.69 106 GLY A O 1
ATOM 760 N N . LEU A 1 107 ? -11.222 8.560 10.908 1.00 79.56 107 LEU A N 1
ATOM 761 C CA . LEU A 1 107 ? -12.403 7.769 10.583 1.00 79.56 107 LEU A CA 1
ATOM 762 C C . LEU A 1 107 ? -12.322 6.446 11.352 1.00 79.56 107 LEU A C 1
ATOM 764 O O . LEU A 1 107 ? -11.744 5.484 10.854 1.00 79.56 107 LEU A O 1
ATOM 768 N N . ASP A 1 108 ? -12.921 6.382 12.539 1.00 79.69 108 ASP A N 1
ATOM 769 C CA . ASP A 1 108 ? -12.907 5.235 13.469 1.00 79.69 108 ASP A CA 1
ATOM 7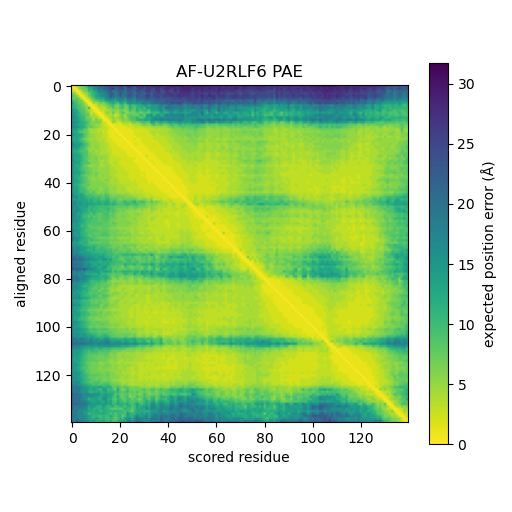70 C C . ASP A 1 108 ? -13.716 4.008 12.978 1.00 79.69 108 ASP A C 1
ATOM 772 O O . ASP A 1 108 ? -14.333 3.264 13.741 1.00 79.69 108 ASP A O 1
ATOM 776 N N . SER A 1 109 ? -13.741 3.776 11.665 1.00 85.50 109 SER A N 1
ATOM 777 C CA . SER A 1 109 ? -14.480 2.700 11.015 1.00 85.50 109 SER A CA 1
ATOM 778 C C . SER A 1 109 ? -13.575 1.505 10.721 1.00 85.50 109 SER A C 1
ATOM 780 O O . SER A 1 109 ? -12.842 1.467 9.730 1.00 85.50 109 SER A O 1
ATOM 782 N N . VAL A 1 110 ? -13.682 0.479 11.566 1.00 85.88 110 VAL A N 1
ATOM 783 C CA . VAL A 1 110 ? -12.982 -0.805 11.392 1.00 85.88 110 VAL A CA 1
ATOM 784 C C . VAL A 1 110 ? -13.314 -1.476 10.048 1.00 85.88 110 VAL A C 1
ATOM 786 O O . VAL A 1 110 ? -12.380 -1.913 9.374 1.00 85.88 110 VAL A O 1
ATOM 789 N N . PRO A 1 111 ? -14.582 -1.528 9.579 1.00 88.31 111 PRO A N 1
ATOM 790 C CA . PRO A 1 111 ? -14.900 -2.124 8.279 1.00 88.31 111 PRO A CA 1
ATOM 791 C C . PRO A 1 111 ? -14.237 -1.407 7.097 1.00 88.31 111 PRO A C 1
ATOM 793 O O . PRO A 1 111 ? -13.785 -2.065 6.161 1.00 88.31 111 PRO A O 1
ATOM 796 N N . LEU A 1 112 ? -14.145 -0.071 7.144 1.00 89.25 112 LEU A N 1
ATOM 797 C CA . LEU A 1 112 ? -13.475 0.714 6.107 1.00 89.25 112 LEU A CA 1
ATOM 798 C C . LEU A 1 112 ? -11.984 0.374 6.048 1.00 89.25 112 LEU A C 1
ATOM 800 O O . LEU A 1 112 ? -11.447 0.131 4.970 1.00 89.25 112 LEU A O 1
ATOM 804 N N . LEU A 1 113 ? -11.331 0.307 7.208 1.00 89.38 113 LEU A N 1
ATOM 805 C CA . LEU A 1 113 ? -9.922 -0.051 7.313 1.00 89.38 113 LEU A CA 1
ATOM 806 C C . LEU A 1 113 ? -9.673 -1.471 6.778 1.00 89.38 113 LEU A C 1
ATOM 808 O O . LEU A 1 113 ? -8.779 -1.665 5.953 1.00 89.38 113 LEU A O 1
ATOM 812 N N . LEU A 1 114 ? -10.497 -2.450 7.170 1.00 88.81 114 LEU A N 1
ATOM 813 C CA . LEU A 1 114 ? -10.417 -3.826 6.658 1.00 88.81 114 LEU A CA 1
ATOM 814 C C . LEU A 1 114 ? -10.551 -3.876 5.129 1.00 88.81 114 LEU A C 1
ATOM 816 O O . LEU A 1 114 ? -9.772 -4.560 4.464 1.00 88.81 114 LEU A O 1
ATOM 820 N N . ALA A 1 115 ? -11.511 -3.135 4.568 1.00 90.19 115 ALA A N 1
ATOM 821 C CA . ALA A 1 115 ? -11.727 -3.070 3.127 1.00 90.19 115 ALA A CA 1
ATOM 822 C C . ALA A 1 115 ? -10.528 -2.447 2.396 1.00 90.19 115 ALA A C 1
ATOM 824 O O . ALA A 1 115 ? -10.075 -2.985 1.386 1.00 90.19 115 ALA A O 1
ATOM 825 N N . LEU A 1 116 ? -9.978 -1.347 2.915 1.00 91.38 116 LEU A N 1
ATOM 826 C CA . LEU A 1 116 ? -8.828 -0.672 2.316 1.00 91.38 116 LEU A CA 1
ATOM 827 C C . LEU A 1 116 ? -7.566 -1.543 2.342 1.00 91.38 116 LEU A C 1
ATOM 829 O O . LEU A 1 116 ? -6.871 -1.625 1.327 1.00 91.38 116 LEU A O 1
ATOM 833 N N . ILE A 1 117 ? -7.298 -2.246 3.450 1.00 90.12 117 ILE A N 1
ATOM 834 C CA . ILE A 1 117 ? -6.189 -3.208 3.517 1.00 90.12 117 ILE A CA 1
ATOM 835 C C . ILE A 1 117 ? -6.415 -4.361 2.539 1.00 90.12 117 ILE A C 1
ATOM 837 O O . ILE A 1 117 ? -5.501 -4.706 1.792 1.00 90.12 117 ILE A O 1
ATOM 841 N N . ALA A 1 118 ? -7.625 -4.923 2.475 1.00 89.75 118 ALA A N 1
ATOM 842 C CA . ALA A 1 118 ? -7.928 -6.008 1.545 1.00 89.75 118 ALA A CA 1
ATOM 843 C C . ALA A 1 118 ? -7.700 -5.580 0.085 1.00 89.75 118 ALA A C 1
ATOM 845 O O . ALA A 1 118 ? -7.090 -6.320 -0.690 1.00 89.75 118 ALA A O 1
ATOM 846 N N . VAL A 1 119 ? -8.112 -4.361 -0.283 1.00 90.81 119 VAL A N 1
ATOM 847 C CA . VAL A 1 119 ? -7.832 -3.776 -1.602 1.00 90.81 119 VAL A CA 1
ATOM 848 C C . VAL A 1 119 ? -6.327 -3.625 -1.815 1.00 90.81 119 VAL A C 1
ATOM 850 O O . VAL A 1 119 ? -5.812 -4.053 -2.847 1.00 90.81 119 VAL A O 1
ATOM 853 N N . GLN A 1 120 ? -5.591 -3.079 -0.845 1.00 89.88 120 GLN A N 1
ATOM 854 C CA . GLN A 1 120 ? -4.141 -2.922 -0.950 1.00 89.88 120 GLN A CA 1
ATOM 855 C C . GLN A 1 120 ? -3.434 -4.270 -1.180 1.00 89.88 120 GLN A C 1
ATOM 857 O O . GLN A 1 120 ? -2.587 -4.379 -2.073 1.00 89.88 120 GLN A O 1
ATOM 862 N N . SER A 1 121 ? -3.816 -5.306 -0.429 1.00 88.31 121 SER A N 1
ATOM 863 C CA . SER A 1 121 ? -3.305 -6.674 -0.569 1.00 88.31 121 SER A CA 1
ATOM 864 C C . SER A 1 121 ? -3.672 -7.299 -1.915 1.00 88.31 121 SER A C 1
ATOM 866 O O . SER A 1 121 ? -2.821 -7.928 -2.547 1.00 88.31 121 SER A O 1
ATOM 868 N N . ALA A 1 122 ? -4.899 -7.086 -2.398 1.00 88.00 122 ALA A N 1
ATOM 869 C CA . ALA A 1 122 ? -5.342 -7.556 -3.707 1.00 88.00 122 ALA A CA 1
ATOM 870 C C . ALA A 1 122 ? -4.488 -6.958 -4.833 1.00 88.00 122 ALA A C 1
ATOM 872 O O . ALA A 1 122 ? -3.919 -7.689 -5.645 1.00 88.00 122 ALA A O 1
ATOM 873 N N . VAL A 1 123 ? -4.329 -5.629 -4.855 1.00 87.00 123 VAL A N 1
ATOM 874 C CA . VAL A 1 123 ? -3.527 -4.951 -5.885 1.00 87.00 123 VAL A CA 1
ATOM 875 C C . VAL A 1 123 ? -2.050 -5.361 -5.805 1.00 87.00 123 VAL A C 1
ATOM 877 O O . VAL A 1 123 ? -1.395 -5.539 -6.837 1.00 87.00 123 VAL A O 1
ATOM 880 N N . ALA A 1 124 ? -1.519 -5.568 -4.596 1.00 84.19 124 ALA A N 1
ATOM 881 C CA . ALA A 1 124 ? -0.166 -6.085 -4.407 1.00 84.19 124 ALA A CA 1
ATOM 882 C C . ALA A 1 124 ? 0.012 -7.486 -5.016 1.00 84.19 124 ALA A C 1
ATOM 884 O O . ALA A 1 124 ? 1.005 -7.734 -5.709 1.00 84.19 124 ALA A O 1
ATOM 885 N N . ALA A 1 125 ? -0.963 -8.376 -4.809 1.00 83.88 125 ALA A N 1
ATOM 886 C CA . ALA A 1 125 ? -0.957 -9.729 -5.356 1.00 83.88 125 ALA A CA 1
ATOM 887 C C . ALA A 1 125 ? -0.984 -9.730 -6.895 1.00 83.88 125 ALA A C 1
ATOM 889 O O . ALA A 1 125 ? -0.230 -10.480 -7.516 1.00 83.88 125 ALA A O 1
ATOM 890 N N . PHE A 1 126 ? -1.752 -8.823 -7.514 1.00 80.25 126 PHE A N 1
ATOM 891 C CA . PHE A 1 126 ? -1.761 -8.626 -8.971 1.00 80.25 126 PHE A CA 1
ATOM 892 C C . PHE A 1 126 ? -0.393 -8.215 -9.536 1.00 80.25 126 PHE A C 1
ATOM 894 O O . PHE A 1 126 ? 0.023 -8.697 -10.590 1.00 80.25 126 PHE A O 1
ATOM 901 N N . GLY A 1 127 ? 0.321 -7.320 -8.847 1.00 71.44 127 GLY A N 1
ATOM 902 C CA . GLY A 1 127 ? 1.605 -6.790 -9.315 1.00 71.44 127 GLY A CA 1
ATOM 903 C C . GLY A 1 127 ? 2.792 -7.747 -9.148 1.00 71.44 127 GLY A C 1
ATOM 904 O O . GLY A 1 127 ? 3.797 -7.606 -9.847 1.00 71.44 127 GLY A O 1
ATOM 905 N N . ALA A 1 128 ? 2.704 -8.722 -8.240 1.00 72.75 128 ALA A N 1
ATOM 906 C CA . ALA A 1 128 ? 3.806 -9.619 -7.890 1.00 72.75 128 ALA A CA 1
ATOM 907 C C . ALA A 1 128 ? 4.335 -10.499 -9.053 1.00 72.75 128 ALA A C 1
ATOM 909 O O . ALA A 1 128 ? 5.551 -10.490 -9.286 1.00 72.75 128 ALA A O 1
ATOM 910 N N . PRO A 1 129 ? 3.502 -11.232 -9.824 1.00 64.44 129 PRO A N 1
ATOM 911 C CA . PRO A 1 129 ? 3.989 -12.096 -10.906 1.00 64.44 129 PRO A CA 1
ATOM 912 C C . PRO A 1 129 ? 4.566 -11.302 -12.085 1.00 64.44 129 PRO A C 1
ATOM 914 O O . PRO A 1 129 ? 5.569 -11.709 -12.672 1.00 64.44 129 PRO A O 1
ATOM 917 N N . ALA A 1 130 ? 4.006 -10.127 -12.386 1.00 62.97 130 ALA A N 1
ATOM 918 C CA . ALA A 1 130 ? 4.472 -9.277 -13.480 1.00 62.97 130 ALA A CA 1
ATOM 919 C C . ALA A 1 130 ? 5.858 -8.649 -13.214 1.00 62.97 130 ALA A C 1
ATOM 921 O O . ALA A 1 130 ? 6.575 -8.327 -14.163 1.00 62.97 130 ALA A O 1
ATOM 922 N N . ARG A 1 131 ? 6.259 -8.507 -11.938 1.00 64.44 131 ARG A N 1
ATOM 923 C CA . ARG A 1 131 ? 7.548 -7.925 -11.510 1.00 64.44 131 ARG A CA 1
ATOM 924 C C . ARG A 1 131 ? 8.735 -8.894 -11.608 1.00 64.44 131 ARG A C 1
ATOM 926 O O . ARG A 1 131 ? 9.843 -8.454 -11.904 1.00 64.44 131 ARG A O 1
ATOM 933 N N . ARG A 1 132 ? 8.516 -10.201 -11.418 1.00 64.12 132 ARG A N 1
ATOM 934 C CA . ARG A 1 132 ? 9.579 -11.232 -11.379 1.00 64.12 132 ARG A CA 1
ATOM 935 C C . ARG A 1 132 ? 10.443 -11.354 -12.652 1.00 64.12 132 ARG A C 1
ATOM 937 O O . ARG A 1 132 ? 11.652 -11.495 -12.502 1.00 64.12 132 ARG A O 1
ATOM 944 N N . PRO A 1 133 ? 9.903 -11.282 -13.885 1.00 61.59 133 PRO A N 1
ATOM 945 C CA . PRO A 1 133 ? 10.695 -11.476 -15.107 1.00 61.59 133 PRO A CA 1
ATOM 946 C C . PRO A 1 133 ? 11.251 -10.180 -15.725 1.00 61.59 133 PRO A C 1
ATOM 948 O O . PRO A 1 133 ? 11.864 -10.228 -16.790 1.00 61.59 133 PRO A O 1
ATOM 951 N N . LEU A 1 134 ? 11.019 -9.011 -15.117 1.00 60.28 134 LEU A N 1
ATOM 952 C CA . LEU A 1 134 ? 11.487 -7.723 -15.648 1.00 60.28 134 LEU A CA 1
ATOM 953 C C . LEU A 1 134 ? 13.008 -7.500 -15.542 1.00 60.28 134 LEU A C 1
ATOM 955 O O . LEU A 1 134 ? 13.562 -6.981 -16.510 1.00 60.28 134 LEU A O 1
ATOM 959 N N . PRO A 1 135 ? 13.706 -7.900 -14.458 1.00 63.25 135 PRO A N 1
ATOM 960 C CA . PRO A 1 135 ? 15.153 -7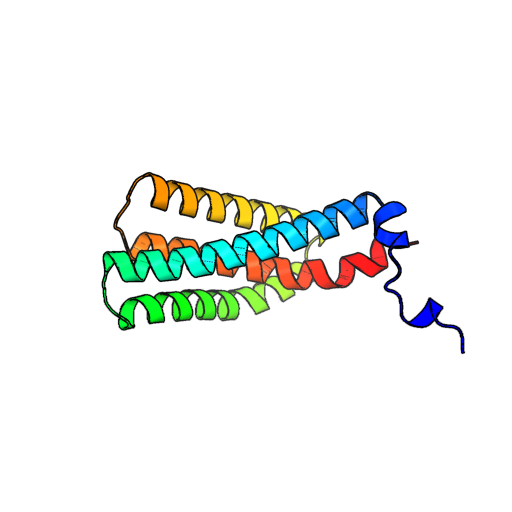.715 -14.340 1.00 63.25 135 PRO A CA 1
ATOM 961 C C . PRO A 1 135 ? 15.973 -8.262 -15.525 1.00 63.25 135 PRO A C 1
ATOM 963 O O . PRO A 1 135 ? 16.710 -7.475 -16.110 1.00 63.25 135 PRO A O 1
ATOM 966 N N . PRO A 1 136 ? 15.814 -9.525 -15.979 1.00 60.50 136 PRO A N 1
ATOM 967 C CA . PRO A 1 136 ? 16.606 -10.053 -17.096 1.00 60.50 136 PRO A CA 1
ATOM 968 C C . PRO A 1 136 ? 16.248 -9.443 -18.462 1.00 60.50 136 PRO A C 1
ATOM 970 O O . PRO A 1 136 ? 16.971 -9.654 -19.422 1.00 60.50 136 PRO A O 1
ATOM 973 N N . ARG A 1 137 ? 15.137 -8.698 -18.575 1.00 62.22 137 ARG A N 1
ATOM 974 C CA . ARG A 1 137 ? 14.717 -8.019 -19.817 1.00 62.22 137 ARG A CA 1
ATOM 975 C C . ARG A 1 137 ? 15.149 -6.552 -19.896 1.00 62.22 137 ARG A C 1
ATOM 977 O O . ARG A 1 137 ? 14.976 -5.929 -20.939 1.00 62.22 137 ARG A O 1
ATOM 984 N N . LEU A 1 138 ? 15.600 -5.976 -18.783 1.00 59.03 138 LEU A N 1
ATOM 985 C CA . LEU A 1 138 ? 16.039 -4.576 -18.677 1.00 59.03 138 LEU A CA 1
ATOM 986 C 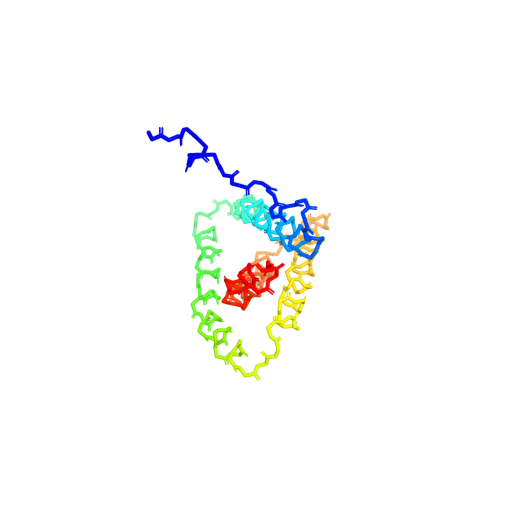C . LEU A 1 138 ? 17.566 -4.439 -18.637 1.00 59.03 138 LEU A C 1
ATOM 988 O O . LEU A 1 138 ? 18.078 -3.316 -18.589 1.00 59.03 138 LEU A O 1
ATOM 992 N N . LEU A 1 139 ? 18.258 -5.575 -18.626 1.00 59.94 139 LEU A N 1
ATOM 993 C CA . LEU A 1 139 ? 19.703 -5.690 -18.707 1.00 59.94 139 LEU A CA 1
ATOM 994 C C . LEU A 1 139 ? 20.072 -6.132 -20.134 1.00 59.94 139 LEU A C 1
ATOM 996 O O . LEU A 1 139 ? 19.308 -6.904 -20.717 1.00 59.94 139 LEU A O 1
ATOM 1000 N N . PRO A 1 140 ? 21.163 -5.593 -20.708 1.00 55.16 140 PRO A N 1
ATOM 1001 C CA . PRO A 1 140 ? 21.675 -6.014 -22.010 1.00 55.16 140 PRO A CA 1
ATOM 1002 C C . PRO A 1 140 ? 22.191 -7.457 -22.000 1.00 55.16 140 PRO A C 1
ATOM 1004 O O . PRO A 1 140 ? 22.622 -7.928 -20.920 1.00 55.16 140 PRO A O 1
#

Solvent-accessible surface area (backbone atoms only — not comparable to full-atom values): 7522 Å² total; per-residue (Å²): 137,68,77,73,82,75,55,84,80,61,59,60,60,75,74,24,71,68,41,32,52,51,51,52,51,52,51,51,52,51,53,52,50,51,52,48,54,54,50,50,44,50,51,43,32,74,76,62,74,34,72,67,61,39,48,48,46,54,48,38,29,49,51,25,30,65,65,30,29,62,52,19,46,62,48,46,76,75,47,63,39,71,57,47,40,51,52,23,51,51,48,35,51,52,33,50,51,52,50,50,49,40,63,73,68,62,59,90,46,65,70,59,52,43,51,43,46,20,51,34,32,24,31,48,27,34,26,51,62,42,54,70,69,45,63,79,72,56,50,135

Secondary structure (DSSP, 8-state):
--GGGSS---HHHHH-HHHHHHHHHHHHHHHHHHHHHHHHHHHHHHHH--HHHHHHHHHHHHHHHHHHHHHHHHHHHHS-HHHHHHHHHHHHHHHHHHHHHHHHTT---HHHHHHHHHHHHHHHHHHHHHHTTSHHHH--

Foldseek 3Di:
DDPVVVDDDCVQCVVFPVSVCLVVLVVVLVVLLVVLLVVLLVLQCVLPVDVVLSVLLVVLLVVLLVVQLVVLVVVLVVDDLVVQLVVLSVQLVVLSVQSVVCVVVVVSDSVSSSVSSSSNSNSVSNNVVSSVPVSVVRDD

pLDDT: mean 81.39, std 10.47, range [51.5, 92.94]

InterPro domains:
  IPR010290 Transmembrane secretion effector [PF05977] (9-130)
  IPR036259 MFS transporter superfamily [G3DSA:1.20.1250.20] (13-140)
  IPR036259 MFS transporter superfamily [SSF103473] (17-134)

Mean predicted aligned error: 7.52 Å

Nearest PDB structures (foldseek):
  6euq-assembly1_A  TM=7.571E-01  e=1.047E+00  Escherichia coli K-12
  6vrz-assembly1_A  TM=7.627E-01  e=1.235E+00  Escherichia coli
  7xq2-assembly1_A  TM=6.824E-01  e=3.321E+00  Homo sapiens